Protein AF-A0A6G1T8J1-F1 (afdb_monomer)

Secondary structure (DSSP, 8-state):
---HHHHHHHHHHHHHHHHHHHHHHTT-THHHHHHHHHHHHH-

Organism: Acidianus ambivalens (NCBI:txid2283)

Mean predicted aligned error: 2.83 Å

pLDDT: mean 94.17, std 4.12, range [73.81, 97.0]

Structure (mmCIF, N/CA/C/O backbone):
data_AF-A0A6G1T8J1-F1
#
_entry.id   AF-A0A6G1T8J1-F1
#
loop_
_atom_site.group_PDB
_atom_site.id
_atom_site.type_symbol
_atom_site.label_atom_id
_atom_site.label_alt_id
_atom_site.label_comp_id
_atom_site.labe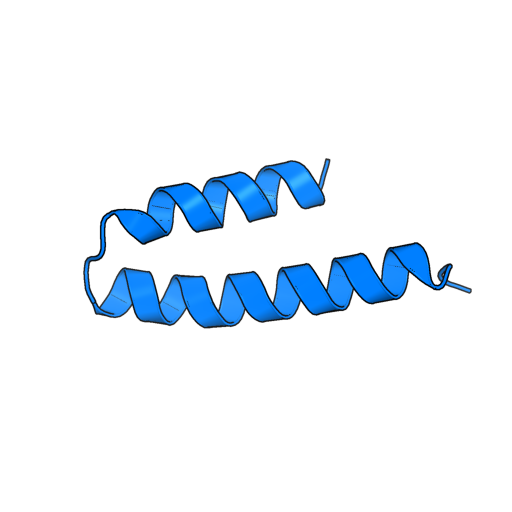l_asym_id
_atom_site.label_entity_id
_atom_site.label_seq_id
_atom_site.pdbx_PDB_ins_code
_atom_site.Cartn_x
_atom_site.Cartn_y
_atom_site.Cartn_z
_atom_site.occupancy
_atom_site.B_iso_or_equiv
_atom_site.auth_seq_id
_atom_site.auth_comp_id
_atom_site.auth_asym_id
_atom_site.auth_atom_id
_atom_site.pdbx_PDB_model_num
ATOM 1 N N . ASP A 1 1 ? -16.347 -5.416 14.871 1.00 86.06 1 ASP A N 1
ATOM 2 C CA . ASP A 1 1 ? -16.466 -4.671 13.606 1.00 86.06 1 ASP A CA 1
ATOM 3 C C . ASP A 1 1 ? -15.280 -3.759 13.423 1.00 86.06 1 ASP A C 1
ATOM 5 O O . ASP A 1 1 ? -14.798 -3.209 14.410 1.00 86.06 1 ASP A O 1
ATOM 9 N N . LYS A 1 2 ? -14.773 -3.676 12.191 1.00 89.00 2 LYS A N 1
ATOM 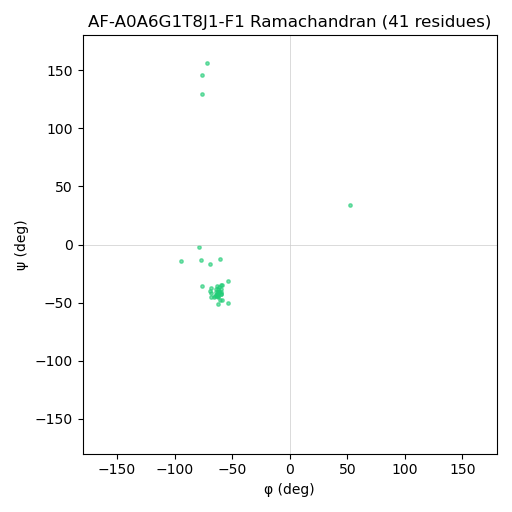10 C CA . LYS A 1 2 ? -13.756 -2.689 11.831 1.00 89.00 2 LYS A CA 1
ATOM 11 C C . LYS A 1 2 ? -14.435 -1.334 11.691 1.00 89.00 2 LYS A C 1
ATOM 13 O O . LYS A 1 2 ? -15.598 -1.258 11.296 1.00 89.00 2 LYS A O 1
ATOM 18 N N . THR A 1 3 ? -13.740 -0.268 12.061 1.00 96.69 3 THR A N 1
ATOM 19 C CA . THR A 1 3 ? -14.246 1.078 11.781 1.00 96.69 3 THR A CA 1
ATOM 20 C C . THR A 1 3 ? -14.142 1.359 10.276 1.00 96.69 3 THR A C 1
ATOM 22 O O . THR A 1 3 ? -13.266 0.792 9.620 1.00 96.69 3 THR A O 1
ATOM 25 N N . PRO A 1 4 ? -14.958 2.274 9.720 1.00 96.56 4 PRO A N 1
ATOM 26 C CA . PRO A 1 4 ? -14.808 2.695 8.324 1.00 96.56 4 PRO A CA 1
ATOM 27 C C . PRO A 1 4 ? -13.389 3.184 7.995 1.00 96.56 4 PRO A C 1
ATOM 29 O O . PRO A 1 4 ? -12.899 2.996 6.890 1.00 96.56 4 PRO A O 1
ATOM 32 N N . GLU A 1 5 ? -12.698 3.780 8.968 1.00 95.62 5 GLU A N 1
ATOM 33 C CA . GLU A 1 5 ? -11.300 4.192 8.830 1.00 95.62 5 GLU A CA 1
ATOM 34 C C . GLU A 1 5 ? -10.354 2.996 8.656 1.00 95.62 5 GLU A C 1
ATOM 36 O O . GLU A 1 5 ? -9.512 3.010 7.763 1.00 95.62 5 GLU A O 1
AT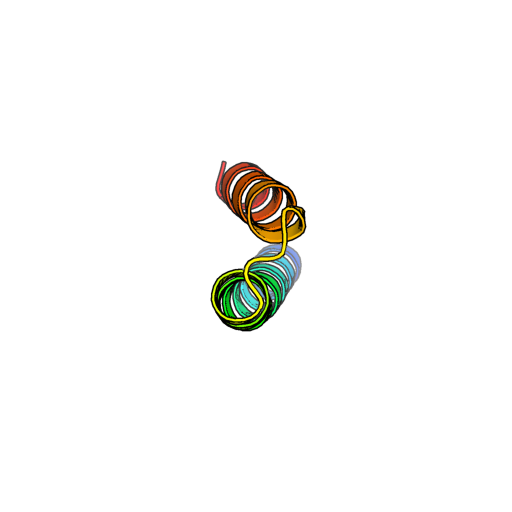OM 41 N N . GLN A 1 6 ? -10.517 1.941 9.459 1.00 95.31 6 GLN A N 1
ATOM 42 C CA . GLN A 1 6 ? -9.708 0.726 9.338 1.00 95.31 6 GLN A CA 1
ATOM 43 C C . GLN A 1 6 ? -9.914 0.040 7.984 1.00 95.31 6 GLN A C 1
ATOM 45 O O . GLN A 1 6 ? -8.942 -0.398 7.375 1.00 95.31 6 GLN A O 1
ATOM 50 N N . GLU A 1 7 ? -11.153 -0.013 7.490 1.00 96.62 7 GLU A N 1
ATOM 51 C CA . GLU A 1 7 ? -11.462 -0.571 6.166 1.00 96.62 7 GLU A CA 1
ATOM 52 C C . GLU A 1 7 ? -10.782 0.230 5.045 1.00 96.62 7 GLU A C 1
ATOM 54 O O . GLU A 1 7 ? -10.130 -0.346 4.174 1.00 96.62 7 GLU A O 1
ATOM 59 N N . LEU A 1 8 ? -10.833 1.565 5.111 1.00 96.56 8 LEU A N 1
ATOM 60 C CA . LEU A 1 8 ? -10.166 2.430 4.133 1.00 96.56 8 LEU A CA 1
ATOM 61 C C . LEU A 1 8 ? -8.639 2.277 4.150 1.00 96.56 8 LEU A C 1
ATOM 63 O O . LEU A 1 8 ? -8.009 2.313 3.089 1.00 96.56 8 LEU A O 1
ATOM 67 N N . ILE A 1 9 ? -8.034 2.104 5.330 1.00 95.81 9 ILE A N 1
ATOM 68 C CA . ILE A 1 9 ? -6.591 1.856 5.450 1.00 95.81 9 ILE A CA 1
ATOM 69 C C . ILE A 1 9 ? -6.229 0.515 4.800 1.00 95.81 9 ILE A C 1
ATOM 71 O O . ILE A 1 9 ? -5.260 0.444 4.043 1.00 95.81 9 ILE A O 1
ATOM 75 N N . GLU A 1 10 ? -7.010 -0.539 5.039 1.00 95.81 10 GLU A N 1
ATOM 76 C CA . GLU A 1 10 ? -6.779 -1.861 4.444 1.00 95.81 10 GLU A CA 1
ATOM 77 C C . GLU A 1 10 ? -6.901 -1.852 2.915 1.00 95.81 10 GLU A C 1
ATOM 79 O O . GLU A 1 10 ? -6.053 -2.428 2.217 1.00 95.81 10 GLU A O 1
ATOM 84 N N . ASP A 1 11 ? -7.904 -1.152 2.385 1.00 97.00 11 ASP A N 1
ATOM 85 C CA . ASP A 1 11 ? -8.086 -0.970 0.945 1.00 97.00 11 ASP A CA 1
ATOM 86 C C . ASP A 1 11 ? -6.914 -0.192 0.332 1.00 97.00 11 ASP A C 1
ATOM 88 O O . ASP A 1 11 ? -6.351 -0.596 -0.694 1.00 97.00 11 ASP A O 1
ATOM 92 N N . LEU A 1 12 ? -6.476 0.889 0.986 1.00 96.44 12 LEU A N 1
ATOM 93 C CA . LEU A 1 12 ? -5.333 1.679 0.535 1.00 96.44 12 LEU A CA 1
ATOM 94 C C . LEU A 1 12 ? -4.038 0.856 0.533 1.00 96.44 12 LEU A C 1
ATOM 96 O O . LEU A 1 12 ? -3.296 0.882 -0.453 1.00 96.44 12 LEU A O 1
ATOM 100 N N . VAL A 1 13 ? -3.772 0.092 1.596 1.00 96.25 13 VAL A N 1
ATOM 101 C CA . VAL A 1 13 ? -2.608 -0.805 1.677 1.00 96.25 13 VAL A CA 1
ATOM 102 C C . VAL A 1 13 ? -2.652 -1.843 0.554 1.00 96.25 13 VAL A C 1
ATOM 104 O O . VAL A 1 13 ? -1.636 -2.075 -0.105 1.00 96.25 13 VAL A O 1
ATOM 107 N N . SER A 1 14 ? -3.824 -2.417 0.275 1.00 96.44 14 SER A N 1
ATOM 108 C CA . SER A 1 14 ? -4.008 -3.390 -0.810 1.00 96.44 14 SER A CA 1
ATOM 109 C C . SER A 1 14 ? -3.694 -2.791 -2.185 1.00 96.44 14 SER A C 1
ATOM 111 O O . SER A 1 14 ? -3.012 -3.419 -3.005 1.00 96.44 14 SER A O 1
ATOM 113 N N . ILE A 1 15 ? -4.118 -1.546 -2.428 1.00 96.56 15 ILE A N 1
ATOM 114 C CA . ILE A 1 15 ? -3.767 -0.801 -3.642 1.00 96.56 15 ILE A CA 1
ATOM 115 C C . ILE A 1 15 ? -2.248 -0.594 -3.710 1.00 96.56 15 ILE A C 1
ATOM 117 O O . ILE A 1 15 ? -1.629 -0.948 -4.714 1.00 96.56 15 ILE A O 1
ATOM 121 N N . LEU A 1 16 ? -1.619 -0.080 -2.651 1.00 96.31 16 LEU A N 1
ATOM 122 C CA . LEU A 1 16 ? -0.179 0.202 -2.641 1.00 96.31 16 LEU A CA 1
ATOM 123 C C . LEU A 1 16 ? 0.671 -1.055 -2.888 1.00 96.31 16 LEU A C 1
ATOM 125 O O . LEU A 1 16 ? 1.615 -0.999 -3.678 1.00 96.31 16 LEU A O 1
ATOM 129 N N . VAL A 1 17 ? 0.303 -2.199 -2.302 1.00 94.94 17 VAL A N 1
ATOM 130 C CA . VAL A 1 17 ? 0.974 -3.493 -2.531 1.00 94.94 17 VAL A CA 1
ATOM 131 C C . VAL A 1 17 ? 0.835 -3.955 -3.989 1.00 94.94 17 VAL A C 1
ATOM 133 O O . VAL A 1 17 ? 1.802 -4.418 -4.594 1.00 94.94 17 VAL A O 1
ATOM 136 N N . SER A 1 18 ? -0.340 -3.782 -4.601 1.00 94.12 18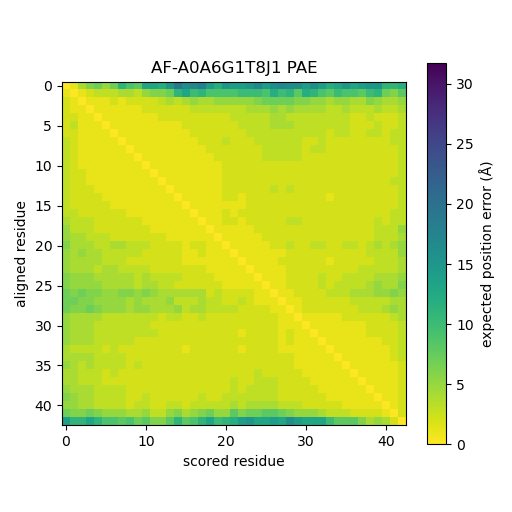 SER A N 1
ATOM 137 C CA . SER A 1 18 ? -0.546 -4.098 -6.024 1.00 94.12 18 SER A CA 1
ATOM 138 C C . SER A 1 18 ? 0.340 -3.243 -6.943 1.00 94.12 18 SER A C 1
ATOM 140 O O . SER A 1 18 ? 0.889 -3.728 -7.939 1.00 94.12 18 SER A O 1
ATOM 142 N N . PHE A 1 19 ? 0.531 -1.966 -6.597 1.00 94.62 19 PHE A N 1
ATOM 143 C CA . PHE A 1 19 ? 1.393 -1.056 -7.351 1.00 94.62 19 PHE A CA 1
ATOM 144 C C . PHE A 1 19 ? 2.888 -1.294 -7.102 1.00 94.62 19 PHE A C 1
ATOM 146 O O . PHE A 1 19 ? 3.673 -1.177 -8.048 1.00 94.62 19 PHE A O 1
ATOM 153 N N . SER A 1 20 ? 3.299 -1.661 -5.885 1.00 94.44 20 SER A N 1
ATOM 154 C CA . SER A 1 20 ? 4.712 -1.900 -5.563 1.00 94.44 20 SER A CA 1
ATOM 155 C C . SER A 1 20 ? 5.293 -3.048 -6.394 1.00 94.44 20 SER A C 1
ATOM 157 O O . SER A 1 20 ? 6.368 -2.887 -6.970 1.00 94.44 20 SER A O 1
ATOM 159 N N . GLY A 1 21 ? 4.545 -4.139 -6.597 1.00 91.12 21 GLY A N 1
ATOM 160 C CA . GLY A 1 21 ? 4.966 -5.243 -7.468 1.00 91.12 21 GLY A CA 1
ATOM 161 C C . GLY A 1 21 ? 5.213 -4.811 -8.921 1.00 91.12 21 GLY A C 1
ATOM 162 O O . GLY A 1 21 ? 6.191 -5.228 -9.545 1.00 91.12 21 GLY A O 1
ATOM 163 N N . LYS A 1 22 ? 4.381 -3.903 -9.454 1.00 95.88 22 LYS A N 1
ATOM 164 C CA . LYS A 1 22 ? 4.571 -3.338 -10.804 1.00 95.88 22 LYS A CA 1
ATOM 165 C C . LYS A 1 22 ? 5.803 -2.438 -10.868 1.00 95.88 22 LYS A C 1
ATOM 167 O O . LYS A 1 22 ? 6.600 -2.558 -11.796 1.00 95.88 22 LYS A O 1
ATOM 172 N N . LEU A 1 23 ? 5.979 -1.562 -9.879 1.00 96.12 23 LEU A N 1
ATOM 173 C CA . LEU A 1 23 ? 7.136 -0.666 -9.793 1.00 96.12 23 LEU A CA 1
ATOM 174 C C . LEU A 1 23 ? 8.447 -1.442 -9.664 1.00 96.12 23 LEU A C 1
ATOM 176 O O . LEU A 1 23 ? 9.422 -1.093 -10.332 1.00 96.12 23 LEU A O 1
ATOM 180 N N . TYR A 1 24 ? 8.444 -2.511 -8.867 1.00 93.69 24 TYR A N 1
ATOM 181 C CA . TYR A 1 24 ? 9.569 -3.427 -8.737 1.00 93.69 24 TYR A CA 1
ATOM 182 C C . TYR A 1 24 ? 9.899 -4.094 -10.079 1.00 93.69 24 TYR A C 1
ATOM 184 O O . TYR A 1 24 ? 11.045 -4.049 -10.526 1.00 93.69 24 TYR A O 1
ATOM 192 N N . GLY A 1 25 ? 8.888 -4.617 -10.786 1.00 95.94 25 GLY A N 1
ATOM 193 C CA . GLY A 1 25 ? 9.061 -5.196 -12.124 1.00 95.94 25 GLY A CA 1
ATOM 194 C C . GLY A 1 25 ? 9.628 -4.207 -13.152 1.00 95.94 25 GLY A C 1
ATOM 195 O O . GLY A 1 25 ? 10.454 -4.579 -13.983 1.00 95.94 25 GLY A O 1
ATOM 196 N N . MET A 1 26 ? 9.257 -2.927 -13.053 1.00 97.00 26 MET A N 1
ATOM 197 C CA . MET A 1 26 ? 9.798 -1.840 -13.882 1.00 97.00 26 MET A CA 1
ATOM 198 C C . MET A 1 26 ? 11.181 -1.343 -13.424 1.00 97.00 26 MET A C 1
ATOM 200 O O . MET A 1 26 ? 11.732 -0.439 -14.052 1.00 97.00 26 MET A O 1
ATOM 204 N N . ARG A 1 27 ? 11.733 -1.885 -12.327 1.00 94.38 27 ARG A N 1
ATOM 205 C CA . ARG A 1 27 ? 12.954 -1.400 -11.652 1.00 94.38 27 ARG A CA 1
ATOM 206 C C . ARG A 1 27 ? 12.900 0.09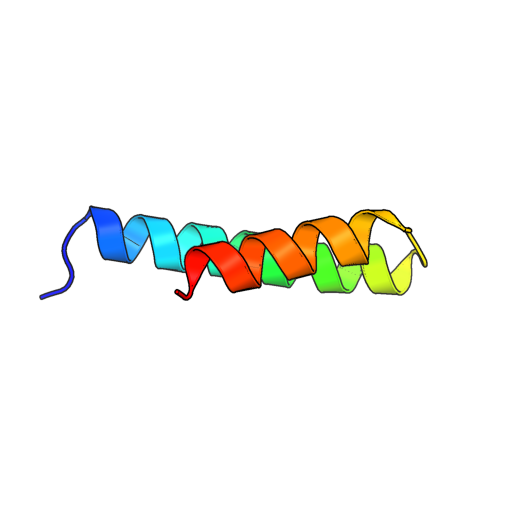5 -11.325 1.00 94.38 27 ARG A C 1
ATOM 208 O O . ARG A 1 27 ? 13.901 0.807 -11.394 1.00 94.38 27 ARG A O 1
ATOM 215 N N . SER A 1 28 ? 11.709 0.592 -11.001 1.00 96.44 28 SER A N 1
ATOM 216 C CA . SER A 1 28 ? 11.519 1.990 -10.641 1.00 96.44 28 SER A CA 1
ATOM 217 C C . SER A 1 28 ? 12.012 2.240 -9.219 1.00 96.44 28 SER A C 1
ATOM 219 O O . SER A 1 28 ? 11.539 1.603 -8.284 1.00 96.44 28 SER A O 1
ATOM 221 N N . GLN A 1 29 ? 12.847 3.264 -9.024 1.00 94.25 29 GLN A N 1
ATOM 222 C CA . GLN A 1 29 ? 13.238 3.749 -7.687 1.00 94.25 29 GLN A CA 1
ATOM 223 C C . GLN A 1 29 ? 12.044 4.233 -6.843 1.00 94.25 29 GLN A C 1
ATOM 225 O O . GLN A 1 29 ? 12.157 4.450 -5.642 1.00 94.25 29 GLN A O 1
ATOM 230 N N . LYS A 1 30 ? 10.866 4.415 -7.456 1.00 94.44 30 LYS A N 1
ATOM 231 C CA . LYS A 1 30 ? 9.634 4.743 -6.731 1.00 94.44 30 LYS A CA 1
ATOM 232 C C . LYS A 1 30 ? 9.126 3.578 -5.873 1.00 94.44 30 LYS A C 1
ATOM 234 O O . LYS A 1 30 ? 8.318 3.835 -4.989 1.00 94.44 30 LYS A O 1
ATOM 239 N N . TYR A 1 31 ? 9.592 2.347 -6.114 1.00 96.19 31 TYR A N 1
ATOM 240 C CA . TYR A 1 31 ? 9.274 1.180 -5.288 1.00 96.19 31 TYR A CA 1
ATOM 241 C C . TYR A 1 31 ? 9.582 1.434 -3.804 1.00 96.19 31 TYR A C 1
ATOM 243 O O . TYR A 1 31 ? 8.683 1.303 -2.981 1.00 96.19 31 TYR A O 1
ATOM 251 N N . GLU A 1 32 ? 10.788 1.918 -3.485 1.00 94.81 32 GLU A N 1
ATOM 252 C CA . GLU A 1 32 ? 11.232 2.175 -2.101 1.00 94.81 32 GLU A CA 1
ATOM 253 C C . GLU A 1 32 ? 10.335 3.195 -1.381 1.00 94.81 32 GLU A C 1
ATOM 255 O O . GLU A 1 32 ? 10.054 3.080 -0.191 1.00 94.81 32 GLU A O 1
ATOM 260 N N . LYS A 1 33 ? 9.829 4.193 -2.117 1.00 95.75 33 LYS A N 1
ATOM 261 C CA . LYS A 1 33 ? 8.906 5.195 -1.563 1.00 95.75 33 LYS A CA 1
ATOM 262 C C . LYS A 1 33 ? 7.555 4.582 -1.208 1.00 95.75 33 LYS A C 1
ATOM 264 O O . LYS A 1 33 ? 6.989 4.920 -0.176 1.00 95.75 33 LYS A O 1
ATOM 269 N N . VAL A 1 34 ? 7.038 3.707 -2.072 1.00 95.94 34 VAL A N 1
ATOM 270 C CA . VAL A 1 34 ? 5.758 3.022 -1.847 1.00 95.94 34 VAL A 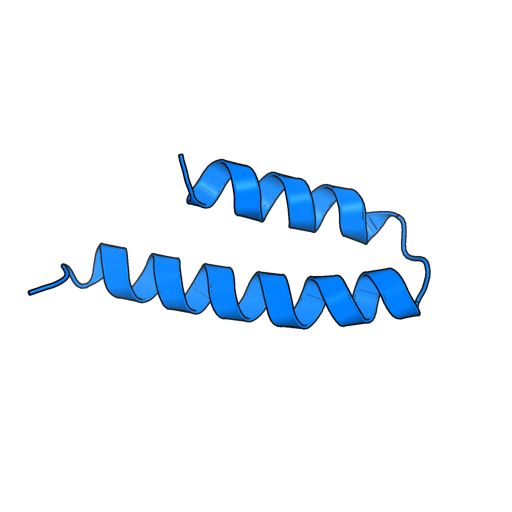CA 1
ATOM 271 C C . VAL A 1 34 ? 5.875 2.021 -0.701 1.00 95.94 34 VAL A C 1
ATOM 273 O O . VAL A 1 34 ? 4.972 1.955 0.125 1.00 95.94 34 VAL A O 1
ATOM 276 N N . GLU A 1 35 ? 6.988 1.291 -0.617 1.00 93.88 35 GLU A N 1
ATOM 277 C CA . GLU A 1 35 ? 7.273 0.371 0.488 1.00 93.88 35 GLU A CA 1
ATOM 278 C C . GLU A 1 35 ? 7.277 1.105 1.834 1.00 93.88 35 GLU A C 1
ATOM 280 O O . GLU A 1 35 ? 6.541 0.717 2.741 1.00 93.88 35 GLU A O 1
ATOM 285 N N . LYS A 1 36 ? 7.969 2.248 1.915 1.00 95.25 36 LYS A N 1
ATOM 286 C CA . LYS 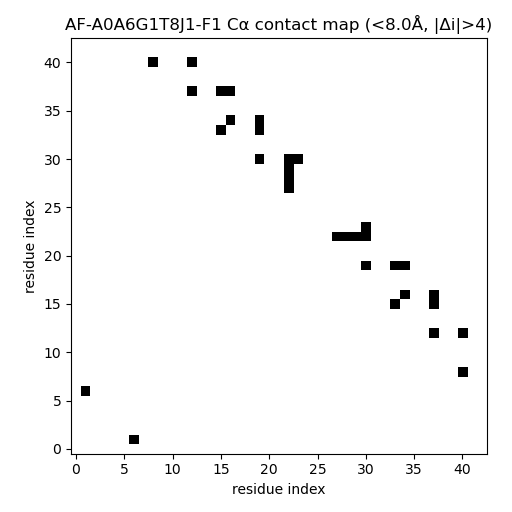A 1 36 ? 7.972 3.086 3.118 1.00 95.25 36 LYS A CA 1
ATOM 287 C C . LYS A 1 36 ? 6.575 3.588 3.507 1.00 95.25 36 LYS A C 1
ATOM 289 O 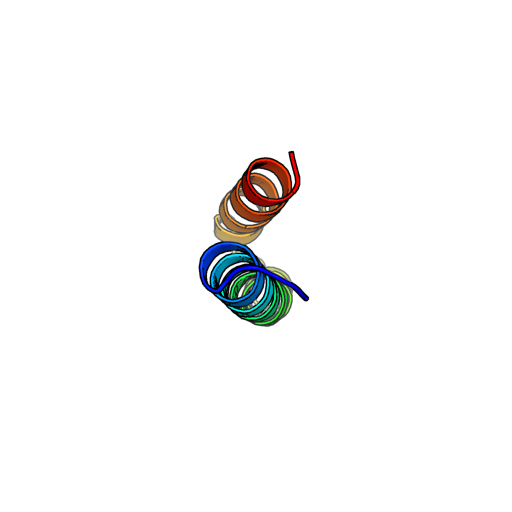O . LYS A 1 36 ? 6.219 3.537 4.679 1.00 95.25 36 LYS A O 1
ATOM 294 N N . CYS A 1 37 ? 5.758 4.029 2.546 1.00 95.25 37 CYS A N 1
ATOM 295 C CA . CYS A 1 37 ? 4.377 4.432 2.841 1.00 95.25 37 CYS A CA 1
ATOM 296 C C . CYS A 1 37 ? 3.538 3.274 3.404 1.00 95.25 37 CYS A C 1
ATOM 298 O O . CYS A 1 37 ? 2.700 3.492 4.273 1.00 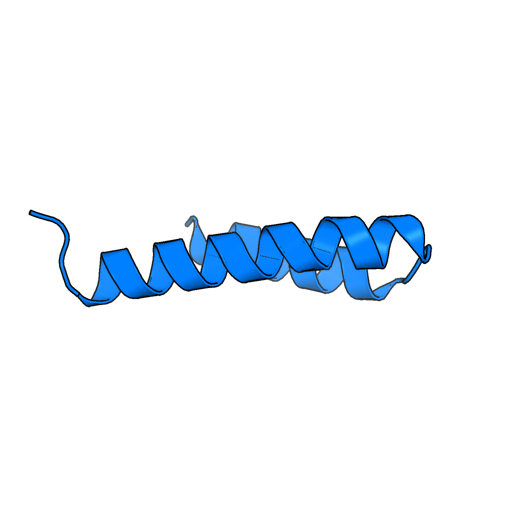95.25 37 CYS A O 1
ATOM 300 N N . VAL A 1 38 ? 3.749 2.044 2.925 1.00 94.75 38 VAL A N 1
ATOM 301 C CA . VAL A 1 38 ? 3.049 0.864 3.455 1.00 94.75 38 VAL A CA 1
ATOM 302 C C . VAL A 1 38 ? 3.500 0.542 4.880 1.00 94.75 38 VAL A C 1
ATOM 304 O O . VAL A 1 38 ? 2.666 0.147 5.690 1.00 94.75 38 VAL A O 1
ATOM 307 N N . GLU A 1 39 ? 4.784 0.704 5.202 1.00 93.75 39 GLU A N 1
ATOM 308 C CA . GLU A 1 39 ? 5.283 0.544 6.575 1.00 93.75 39 GLU A CA 1
ATOM 309 C C . GLU A 1 39 ? 4.682 1.588 7.523 1.00 93.75 39 GLU A C 1
ATOM 311 O O . GLU A 1 39 ? 4.237 1.235 8.611 1.00 93.75 39 GLU A O 1
ATOM 316 N N . GLU A 1 40 ? 4.600 2.850 7.096 1.00 94.25 40 GLU A N 1
ATOM 317 C CA . GLU A 1 40 ? 4.000 3.937 7.883 1.00 94.25 40 GLU A CA 1
ATOM 318 C C . GLU A 1 40 ? 2.506 3.715 8.159 1.00 94.25 40 GLU A C 1
ATOM 320 O O . GLU A 1 40 ? 2.046 4.036 9.246 1.00 94.25 40 GLU A O 1
ATOM 325 N N . LEU A 1 41 ? 1.758 3.130 7.216 1.00 91.00 41 LEU A N 1
ATOM 326 C CA . LEU A 1 41 ? 0.323 2.841 7.377 1.00 91.00 41 LEU A CA 1
ATOM 327 C C . LEU A 1 41 ? 0.023 1.612 8.250 1.00 91.00 41 LEU A C 1
ATOM 329 O O . LEU A 1 41 ? -1.132 1.391 8.612 1.00 91.00 41 LEU A O 1
ATOM 333 N N . LYS A 1 42 ? 1.029 0.779 8.537 1.00 84.06 42 LYS A N 1
ATOM 334 C CA . LYS A 1 42 ? 0.887 -0.419 9.381 1.00 84.06 42 LYS A CA 1
ATOM 335 C C . LYS A 1 42 ? 1.238 -0.173 10.852 1.00 84.06 42 LYS A C 1
ATOM 337 O O . LYS A 1 42 ? 0.937 -1.044 11.669 1.00 84.06 42 LYS A O 1
ATOM 342 N N . ASN A 1 43 ? 1.894 0.949 11.156 1.00 73.81 43 ASN A N 1
ATOM 343 C CA . ASN A 1 43 ? 2.309 1.361 12.501 1.00 73.81 43 ASN A CA 1
ATOM 344 C C . ASN A 1 43 ? 1.252 2.253 13.157 1.00 73.81 43 ASN A C 1
ATOM 346 O O . ASN A 1 43 ? 1.119 2.160 14.397 1.00 73.81 43 ASN A O 1
#

Sequence (43 aa):
DKTPEQELIEDLVSILVSFSGKLYGMRSQKYEKVEKCVEELKN

Radius of gyration: 11.64 Å; Cα contacts (8 Å, |Δi|>4): 16; chains: 1; bounding box: 30×10×28 Å

Nearest PDB structures (foldseek):
  3ilx-assembly1_A  TM=9.400E-01  e=3.427E-04  Saccharolobus solfataricus
  3ilx-assembly1_B  TM=9.226E-01  e=3.935E-04  Saccharolobus solfataricus
  3lhf-assembly1_A  TM=9.125E-01  e=1.110E-03  Saccharolobus solfataricus P2
  3lhf-assembly1_D  TM=8.531E-01  e=1.036E-03  Saccharolobus solfataricus P2

Foldseek 3Di:
DDDPVRVVLVVVLVVLVVVLVVCVVVVHPCSVVSVVVSVVSVD

Solvent-accessible surface area (backbone atoms only — not comparable to full-atom values): 2524 Å² total; per-residue (Å²): 133,80,52,75,65,55,51,52,50,52,54,50,47,53,51,50,54,61,49,33,57,53,28,50,75,68,69,38,79,62,24,63,57,49,52,50,53,51,55,63,76,73,109